Protein AF-A0A7S3FV10-F1 (afdb_monomer_lite)

pLDDT: mean 73.74, std 17.3, range [42.88, 94.75]

Sequence (102 aa):
VKGMDLIFAEAHLKAKKGNEEERLSQVDKLVDFKKQTKRFFRNQYPIFISGDFNDVPQSDSISQIMEKEFIDLYSLKNVPYPRELQQEEAAEEYRERIEAYQ

Organism: NCBI:txid1082188

Secondary structure (DSSP, 8-state):
------EEEEEEPPPSTT-HHHHHHHHHHHHHHHHHHHHHTTT-S-EEEEEE----TTSSSSHHHHHHHS--STT-TTS---S-S-HHHHHHHHHHHHHTT-

Structure (mmCIF, N/CA/C/O backbone):
data_AF-A0A7S3FV10-F1
#
_entry.id   AF-A0A7S3FV10-F1
#
loop_
_atom_site.group_PDB
_atom_site.id
_atom_site.type_symbol
_atom_site.label_atom_id
_atom_site.label_alt_id
_atom_site.label_comp_id
_atom_site.label_asym_id
_atom_site.label_entity_id
_atom_site.label_seq_id
_atom_site.pdbx_PDB_ins_code
_atom_site.Cartn_x
_atom_site.Cartn_y
_atom_site.Cartn_z
_atom_site.occupancy
_atom_site.B_iso_or_equiv
_atom_site.auth_seq_id
_atom_site.auth_comp_id
_atom_site.auth_asym_id
_atom_site.auth_atom_id
_atom_site.pdbx_PDB_model_num
ATOM 1 N N . VAL A 1 1 ? -19.849 -14.316 16.436 1.00 51.50 1 VAL A N 1
ATOM 2 C CA . VAL A 1 1 ? -18.848 -13.253 16.183 1.00 51.50 1 VAL A CA 1
ATOM 3 C C . VAL A 1 1 ? -19.617 -11.953 16.000 1.00 51.50 1 VAL A C 1
ATOM 5 O O . VAL A 1 1 ? -20.519 -11.942 15.173 1.00 51.50 1 VAL A O 1
ATOM 8 N N . LYS A 1 2 ? -19.389 -10.917 16.823 1.00 57.81 2 LYS A N 1
ATOM 9 C CA . LYS A 1 2 ? -19.953 -9.581 16.543 1.00 57.81 2 LYS A CA 1
ATOM 10 C C . LYS A 1 2 ? -19.252 -9.032 15.297 1.00 57.81 2 LYS A C 1
ATOM 12 O O . LYS A 1 2 ? -18.053 -9.259 15.162 1.00 57.81 2 LYS A O 1
ATOM 17 N N . GLY A 1 3 ? -19.990 -8.370 14.406 1.00 77.12 3 GLY A N 1
ATOM 18 C CA . GLY A 1 3 ? -19.401 -7.733 13.226 1.00 77.12 3 GLY A CA 1
ATOM 19 C C . GLY A 1 3 ? -18.275 -6.787 13.645 1.00 77.12 3 GLY A C 1
ATOM 20 O O . GLY A 1 3 ? -18.439 -6.027 14.598 1.00 77.12 3 GLY A O 1
ATOM 21 N N . MET A 1 4 ? -17.124 -6.904 12.988 1.00 81.81 4 MET A N 1
ATOM 22 C CA . MET A 1 4 ? -16.005 -5.984 13.143 1.00 81.81 4 MET A CA 1
ATOM 23 C C . MET A 1 4 ? -15.986 -5.099 11.906 1.00 81.81 4 MET A C 1
ATOM 25 O O . MET A 1 4 ? -15.848 -5.610 10.795 1.00 81.81 4 MET A O 1
ATOM 29 N N . ASP A 1 5 ? -16.123 -3.795 12.106 1.00 89.75 5 ASP A N 1
ATOM 30 C CA . ASP A 1 5 ? -15.955 -2.835 11.025 1.00 89.75 5 ASP A CA 1
ATOM 31 C C . ASP A 1 5 ? -14.474 -2.763 10.639 1.00 89.75 5 ASP A C 1
ATOM 33 O O . ASP A 1 5 ? -13.580 -2.819 11.490 1.00 89.75 5 ASP A O 1
ATOM 37 N N . LEU A 1 6 ? -14.216 -2.654 9.341 1.00 93.00 6 LEU A N 1
ATOM 38 C CA . LEU A 1 6 ? -12.876 -2.561 8.779 1.00 93.00 6 LEU A CA 1
ATOM 39 C C . LEU A 1 6 ? -12.836 -1.497 7.694 1.00 93.00 6 LEU A C 1
ATOM 41 O O . LEU A 1 6 ? -13.859 -1.124 7.120 1.00 93.00 6 LEU A O 1
ATOM 45 N N . ILE A 1 7 ? -11.629 -1.031 7.403 1.00 92.06 7 ILE A N 1
ATOM 46 C CA . ILE A 1 7 ? -11.367 -0.126 6.294 1.00 92.06 7 ILE A CA 1
ATOM 47 C C . ILE A 1 7 ? -10.677 -0.937 5.207 1.00 92.06 7 ILE A C 1
ATOM 49 O O . ILE A 1 7 ? -9.635 -1.545 5.446 1.00 92.06 7 ILE A O 1
ATOM 53 N N . PHE A 1 8 ? -11.267 -0.944 4.019 1.00 91.81 8 PHE A N 1
ATOM 54 C CA . PHE A 1 8 ? -10.742 -1.644 2.857 1.00 91.81 8 PHE A CA 1
ATOM 55 C C . PHE A 1 8 ? -10.359 -0.634 1.777 1.00 91.81 8 PHE A C 1
ATOM 57 O O . PHE A 1 8 ? -11.131 0.280 1.486 1.00 91.81 8 PHE A O 1
ATOM 64 N N . ALA A 1 9 ? -9.174 -0.801 1.197 1.00 90.44 9 ALA A N 1
ATOM 65 C CA . ALA A 1 9 ? -8.689 -0.022 0.069 1.00 90.44 9 ALA A CA 1
ATOM 66 C C . ALA A 1 9 ? -8.156 -0.946 -1.032 1.00 90.44 9 ALA A C 1
ATOM 68 O O . ALA A 1 9 ? -7.557 -1.990 -0.764 1.00 90.44 9 ALA A O 1
ATOM 69 N N . GLU A 1 10 ? -8.350 -0.526 -2.276 1.00 91.25 10 GLU A N 1
ATOM 70 C CA . GLU A 1 10 ? -7.830 -1.194 -3.464 1.00 91.25 10 GLU A CA 1
ATOM 71 C C . GLU A 1 10 ? -6.898 -0.236 -4.211 1.00 91.25 10 GLU A C 1
ATOM 73 O O . GLU A 1 10 ? -7.199 0.954 -4.336 1.00 91.25 10 GLU A O 1
ATOM 78 N N . ALA A 1 11 ? -5.756 -0.739 -4.680 1.00 90.00 11 ALA A N 1
ATOM 79 C CA . ALA A 1 11 ? -4.765 0.041 -5.409 1.00 90.00 11 ALA A CA 1
ATOM 80 C C . ALA A 1 11 ? -4.275 -0.705 -6.654 1.00 90.00 11 ALA A C 1
ATOM 82 O O . ALA A 1 11 ? -3.964 -1.889 -6.599 1.00 90.00 11 ALA A O 1
ATOM 83 N N . HIS A 1 12 ? -4.153 0.015 -7.767 1.00 91.06 12 HIS A N 1
ATOM 84 C CA . 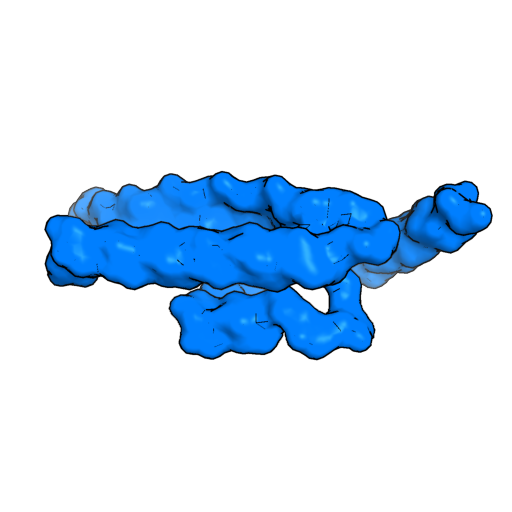HIS A 1 12 ? -3.524 -0.484 -8.986 1.00 91.06 12 HIS A CA 1
ATOM 85 C C . HIS A 1 12 ? -2.405 0.482 -9.383 1.00 91.06 12 HIS A C 1
ATOM 87 O O . HIS A 1 12 ? -2.665 1.623 -9.776 1.00 91.06 12 HIS A O 1
ATOM 93 N N . LEU A 1 13 ? -1.157 0.051 -9.197 1.00 89.56 13 LEU A N 1
ATOM 94 C CA . LEU A 1 13 ? 0.025 0.888 -9.397 1.00 89.56 13 LEU A CA 1
ATOM 95 C C . LEU A 1 13 ? 0.464 0.925 -10.858 1.00 89.56 13 LEU A C 1
ATOM 97 O O . LEU A 1 13 ? 0.052 0.111 -11.683 1.00 89.56 13 LEU A O 1
ATOM 101 N N . LYS A 1 14 ? 1.316 1.897 -11.187 1.00 89.50 14 LYS A N 1
ATOM 102 C CA . LYS A 1 14 ? 1.753 2.143 -12.560 1.00 89.50 14 LYS A CA 1
ATOM 103 C C . LYS A 1 14 ? 2.474 0.930 -13.168 1.00 89.50 14 LYS A C 1
ATOM 105 O O . LYS A 1 14 ? 3.548 0.530 -12.722 1.00 89.50 14 LYS A O 1
ATOM 110 N N . ALA A 1 15 ? 1.898 0.394 -14.240 1.00 85.19 15 ALA A N 1
ATOM 111 C CA . ALA A 1 15 ? 2.450 -0.734 -14.983 1.00 85.19 15 ALA A CA 1
ATOM 112 C C . ALA A 1 15 ? 3.674 -0.355 -15.846 1.00 85.19 15 ALA A C 1
ATOM 114 O O . ALA A 1 15 ? 3.954 0.825 -16.076 1.00 85.19 15 ALA A O 1
ATOM 115 N N . LYS A 1 16 ? 4.324 -1.383 -16.411 1.00 80.12 16 LYS A N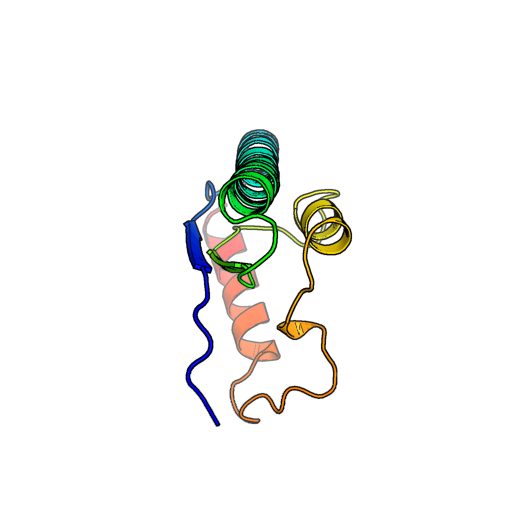 1
ATOM 116 C CA . LYS A 1 16 ? 5.512 -1.343 -17.295 1.00 80.12 16 LYS A CA 1
ATOM 117 C C . LYS A 1 16 ? 6.838 -1.008 -16.593 1.00 80.12 16 LYS A C 1
ATOM 119 O O . LYS A 1 16 ? 6.883 -0.306 -15.582 1.00 80.12 16 LYS A O 1
ATOM 124 N N . LYS A 1 17 ? 7.925 -1.525 -17.174 1.00 77.62 17 LYS A N 1
ATOM 125 C CA . LYS A 1 17 ? 9.315 -1.231 -16.797 1.00 77.62 17 LYS A CA 1
ATOM 126 C C . LYS A 1 17 ? 9.650 0.235 -17.108 1.00 77.62 17 LYS A C 1
ATOM 128 O O . LYS A 1 17 ? 9.187 0.751 -18.125 1.00 77.62 17 LYS A O 1
ATOM 133 N N . GLY A 1 18 ? 10.438 0.888 -16.257 1.00 81.38 18 GLY A N 1
ATOM 134 C CA . GLY A 1 18 ? 10.811 2.306 -16.379 1.00 81.38 18 GLY A CA 1
ATOM 135 C C . GLY A 1 18 ? 9.948 3.269 -15.552 1.00 81.38 18 GLY A C 1
ATOM 136 O O . GLY A 1 18 ? 10.211 4.467 -15.556 1.00 81.38 18 GLY A O 1
ATOM 137 N N . ASN A 1 19 ? 8.927 2.761 -14.851 1.00 85.50 19 ASN A N 1
ATOM 138 C CA . ASN A 1 19 ? 8.044 3.537 -13.967 1.00 85.50 19 ASN A CA 1
ATOM 139 C C . ASN A 1 19 ? 8.285 3.233 -12.475 1.00 85.50 19 ASN A C 1
ATOM 141 O O . ASN A 1 19 ? 7.403 3.455 -11.645 1.00 85.50 19 ASN A O 1
ATOM 145 N N . GLU A 1 20 ? 9.450 2.687 -12.124 1.00 84.00 20 GLU A N 1
ATOM 146 C CA . GLU A 1 20 ? 9.779 2.233 -10.768 1.00 84.00 20 GLU A CA 1
ATOM 147 C C . GLU A 1 20 ? 9.659 3.375 -9.743 1.00 84.00 20 GLU A C 1
ATOM 149 O O . GLU A 1 20 ? 8.994 3.213 -8.722 1.00 84.00 20 GLU A O 1
ATOM 154 N N . GLU A 1 21 ? 10.211 4.556 -10.041 1.00 85.12 21 GLU A N 1
ATOM 155 C CA . GLU A 1 21 ? 10.122 5.732 -9.159 1.00 85.12 21 GLU A CA 1
ATOM 156 C C . GLU A 1 21 ? 8.678 6.226 -8.963 1.00 85.12 21 GLU A C 1
ATOM 158 O O . GLU A 1 21 ? 8.289 6.616 -7.859 1.00 85.12 21 GLU A O 1
ATOM 163 N N . GLU A 1 22 ? 7.847 6.183 -10.012 1.00 87.88 22 GLU A N 1
ATOM 164 C CA . GLU A 1 22 ? 6.436 6.569 -9.906 1.00 87.88 22 GLU A CA 1
ATOM 165 C C . GLU A 1 22 ? 5.675 5.576 -9.022 1.00 87.88 22 GLU A C 1
ATOM 167 O O . GLU A 1 22 ? 4.895 6.001 -8.166 1.00 87.88 22 GLU A O 1
ATOM 172 N N . ARG A 1 23 ? 5.939 4.267 -9.167 1.00 87.88 23 ARG A N 1
ATOM 173 C CA . ARG A 1 23 ? 5.355 3.248 -8.283 1.00 87.88 23 ARG A CA 1
ATOM 174 C C . ARG A 1 23 ? 5.765 3.468 -6.828 1.00 87.88 23 ARG A C 1
ATOM 176 O O . ARG A 1 23 ? 4.893 3.434 -5.963 1.00 87.88 23 ARG A O 1
ATOM 183 N N . LEU A 1 24 ? 7.037 3.765 -6.552 1.00 85.31 24 LEU A N 1
ATOM 184 C CA . LEU A 1 24 ? 7.509 4.086 -5.198 1.00 85.31 24 LEU A CA 1
ATOM 185 C C . LEU A 1 24 ? 6.747 5.275 -4.597 1.00 85.31 24 LEU A C 1
ATOM 187 O O . LEU A 1 24 ? 6.203 5.174 -3.498 1.00 85.31 24 LEU A O 1
ATOM 191 N N . SER A 1 25 ? 6.596 6.365 -5.355 1.00 88.00 25 SER A N 1
ATOM 192 C CA . SER A 1 25 ? 5.810 7.524 -4.911 1.00 88.00 25 SER A CA 1
ATOM 193 C C . SER A 1 25 ? 4.333 7.184 -4.663 1.00 88.00 25 SER A C 1
ATOM 195 O O . SER A 1 25 ? 3.695 7.747 -3.769 1.00 88.00 25 SER A O 1
ATOM 197 N N . GLN A 1 26 ? 3.752 6.266 -5.440 1.00 90.25 26 GLN A N 1
ATOM 198 C CA . GLN A 1 26 ? 2.388 5.792 -5.204 1.00 90.25 26 GLN A CA 1
ATOM 199 C C . GLN A 1 26 ? 2.283 4.948 -3.924 1.00 90.25 26 GLN A C 1
ATOM 201 O O . GLN A 1 26 ? 1.298 5.082 -3.198 1.00 90.25 26 GLN A O 1
ATOM 206 N N . VAL A 1 27 ? 3.296 4.143 -3.600 1.00 88.56 27 VAL A N 1
ATOM 207 C CA . VAL A 1 27 ? 3.352 3.382 -2.341 1.00 88.56 27 VAL A CA 1
ATOM 208 C C . VAL A 1 27 ? 3.480 4.308 -1.136 1.00 88.56 27 VAL A C 1
ATOM 210 O O . VAL A 1 27 ? 2.751 4.128 -0.160 1.00 88.56 27 VAL A O 1
ATOM 213 N N . ASP A 1 28 ? 4.300 5.356 -1.215 1.00 88.62 28 ASP A N 1
ATOM 214 C CA . ASP A 1 28 ? 4.386 6.366 -0.152 1.00 88.62 28 ASP A CA 1
ATOM 215 C C . ASP A 1 28 ? 3.019 7.003 0.135 1.00 88.62 28 ASP A C 1
ATOM 217 O O . ASP A 1 28 ? 2.627 7.177 1.293 1.00 88.62 28 ASP A O 1
ATOM 221 N N . LYS A 1 29 ? 2.222 7.262 -0.910 1.00 91.62 29 LYS A N 1
ATOM 222 C CA . LYS A 1 29 ? 0.845 7.754 -0.752 1.00 91.62 29 LYS A CA 1
ATOM 223 C C . LYS A 1 29 ? -0.066 6.741 -0.051 1.00 91.62 29 LYS A C 1
ATOM 225 O O . LYS A 1 29 ? -0.924 7.159 0.727 1.00 91.62 29 LYS A O 1
ATOM 230 N N . LEU A 1 30 ? 0.111 5.434 -0.269 1.00 90.94 30 LEU A N 1
ATOM 231 C CA . LEU A 1 30 ? -0.628 4.392 0.466 1.00 90.94 30 LEU A CA 1
ATOM 232 C C . LEU A 1 30 ? -0.231 4.354 1.950 1.00 90.94 30 LEU A C 1
ATOM 234 O O . LEU A 1 30 ? -1.090 4.208 2.827 1.00 90.94 30 LEU A O 1
ATOM 238 N N . VAL A 1 31 ? 1.054 4.541 2.254 1.00 90.38 31 VAL A N 1
ATOM 239 C CA . VAL A 1 31 ? 1.550 4.650 3.635 1.00 90.38 31 VAL A CA 1
ATOM 240 C C . VAL A 1 31 ? 0.975 5.893 4.321 1.00 90.38 31 VAL A C 1
ATOM 242 O O . VAL A 1 31 ? 0.516 5.823 5.467 1.00 90.38 31 VAL A O 1
ATOM 245 N N . ASP A 1 32 ? 0.939 7.027 3.628 1.00 93.19 32 ASP A N 1
ATOM 246 C CA . ASP A 1 32 ? 0.348 8.254 4.156 1.00 93.19 32 ASP A CA 1
ATOM 247 C C . ASP A 1 32 ? -1.165 8.133 4.341 1.00 93.19 32 ASP A C 1
ATOM 249 O O . ASP A 1 32 ? -1.684 8.543 5.384 1.00 93.19 32 ASP A O 1
ATOM 253 N N . PHE A 1 33 ? -1.866 7.484 3.408 1.00 92.81 33 PHE A N 1
ATOM 254 C CA . PHE A 1 33 ? -3.272 7.119 3.567 1.00 92.81 33 PHE A CA 1
ATOM 255 C C . PHE A 1 33 ? -3.493 6.309 4.851 1.00 92.81 33 PHE A C 1
ATOM 257 O O . PHE A 1 33 ? -4.352 6.668 5.662 1.00 92.81 33 PHE A O 1
ATOM 264 N N . LYS A 1 34 ? -2.684 5.269 5.100 1.00 91.75 34 LYS A N 1
ATOM 265 C CA . LYS A 1 34 ? -2.738 4.481 6.342 1.00 91.75 34 LYS A CA 1
ATOM 266 C C . LYS A 1 34 ? -2.564 5.378 7.569 1.00 91.75 34 LYS A C 1
ATOM 268 O O . LYS A 1 34 ? -3.366 5.283 8.500 1.00 91.75 34 LYS A O 1
ATOM 273 N N . LYS A 1 35 ? -1.542 6.242 7.603 1.00 93.00 35 LYS A N 1
ATOM 274 C CA . LYS A 1 35 ? -1.266 7.133 8.751 1.00 93.00 35 LYS A CA 1
ATOM 275 C C . LYS A 1 35 ? -2.426 8.094 9.020 1.00 93.00 35 LYS A C 1
ATOM 277 O O . LYS A 1 35 ? -2.861 8.225 10.166 1.00 93.00 35 LYS A O 1
ATOM 282 N N . GLN A 1 36 ? -2.942 8.745 7.980 1.00 94.75 36 GLN A N 1
ATOM 283 C CA . GLN A 1 36 ? -4.047 9.701 8.092 1.00 94.75 36 GLN A CA 1
ATOM 284 C C . GLN A 1 36 ? -5.336 9.015 8.544 1.00 94.75 36 GLN A C 1
ATOM 286 O O . GLN A 1 36 ? -5.987 9.479 9.480 1.00 94.75 36 GLN A O 1
ATOM 291 N N . THR A 1 37 ? -5.653 7.866 7.952 1.00 93.12 37 THR A N 1
ATOM 292 C CA . THR A 1 37 ? -6.826 7.058 8.295 1.00 93.12 37 THR A CA 1
ATOM 293 C C . THR A 1 37 ? -6.759 6.580 9.743 1.00 93.12 37 THR A C 1
ATOM 295 O O . THR A 1 37 ? -7.705 6.767 10.509 1.00 93.12 37 THR A O 1
ATOM 298 N N . LYS A 1 38 ? -5.605 6.050 10.168 1.00 91.94 38 LYS A N 1
ATOM 299 C CA . LYS A 1 38 ? -5.360 5.660 11.563 1.00 91.94 38 LYS A CA 1
ATOM 300 C C . LYS A 1 38 ? -5.537 6.825 12.531 1.00 91.94 38 LYS A C 1
ATOM 302 O O . LYS A 1 38 ? -6.128 6.644 13.594 1.00 91.94 38 LYS A O 1
ATOM 307 N N . ARG A 1 39 ? -5.068 8.022 12.169 1.00 93.69 39 ARG A N 1
ATOM 308 C CA . ARG A 1 39 ? -5.251 9.233 12.978 1.00 93.69 39 ARG A CA 1
ATOM 309 C C . ARG A 1 39 ? -6.723 9.638 13.068 1.00 93.69 39 ARG A C 1
ATOM 311 O O . ARG A 1 39 ? -7.193 9.931 14.164 1.00 93.69 39 ARG A O 1
ATOM 318 N N . PHE A 1 40 ? -7.440 9.647 11.946 1.00 93.94 40 PHE A N 1
ATOM 319 C CA . PHE A 1 40 ? -8.843 10.062 11.880 1.00 93.94 40 PHE A CA 1
ATOM 320 C C . PHE A 1 40 ? -9.754 9.122 12.679 1.00 93.94 40 PHE A C 1
ATOM 322 O O . PHE A 1 40 ? -10.500 9.570 13.547 1.00 93.94 40 PHE A O 1
ATOM 329 N N . PHE A 1 41 ? -9.615 7.811 12.467 1.00 92.44 41 PHE A N 1
ATOM 330 C CA . PHE A 1 41 ? -10.393 6.783 13.165 1.00 92.44 41 PHE A CA 1
ATOM 331 C C . PHE A 1 41 ? -9.767 6.336 14.492 1.00 92.44 41 PHE A C 1
ATOM 333 O O . PHE A 1 41 ? -10.194 5.340 15.066 1.00 92.44 41 PHE A O 1
ATOM 340 N N . ARG A 1 42 ? -8.741 7.042 14.990 1.00 91.31 42 ARG A N 1
ATOM 341 C CA . ARG A 1 42 ? -8.068 6.770 16.276 1.00 91.31 42 ARG A CA 1
ATOM 342 C C . ARG A 1 42 ? -7.658 5.300 16.460 1.00 91.31 42 ARG A C 1
ATOM 344 O O . ARG A 1 42 ? -7.795 4.748 17.547 1.00 91.31 42 ARG A O 1
ATOM 351 N N . ASN A 1 43 ? -7.149 4.675 15.398 1.00 86.62 43 ASN A N 1
ATOM 352 C CA . ASN A 1 43 ? -6.768 3.257 15.344 1.00 86.62 43 ASN A CA 1
ATOM 353 C C . ASN A 1 43 ? -7.901 2.257 15.655 1.00 86.62 43 ASN A C 1
ATOM 355 O O . ASN A 1 43 ? -7.613 1.109 15.978 1.00 86.62 43 ASN A O 1
ATOM 359 N N . GLN A 1 44 ? -9.171 2.665 15.564 1.00 90.50 44 GLN A N 1
ATOM 360 C CA . GLN A 1 44 ? -10.308 1.813 15.918 1.00 90.50 44 GLN A CA 1
ATOM 361 C C . GLN A 1 44 ? -10.497 0.632 14.957 1.00 90.50 44 GLN A C 1
ATOM 363 O O . GLN A 1 44 ? -10.891 -0.447 15.394 1.00 90.50 44 GLN A O 1
ATOM 368 N N . TYR A 1 45 ? -10.220 0.832 13.667 1.00 91.06 45 TYR A N 1
ATOM 369 C CA . TYR A 1 45 ? -10.505 -0.150 12.622 1.00 91.06 45 TYR A CA 1
ATOM 370 C C . TYR A 1 45 ? -9.219 -0.660 11.962 1.00 91.06 45 TYR A C 1
ATOM 372 O O . TYR A 1 45 ? -8.318 0.142 11.680 1.00 91.06 45 TYR A O 1
ATOM 380 N N . PRO A 1 46 ? -9.115 -1.972 11.683 1.00 90.00 46 PRO A N 1
ATOM 381 C CA . PRO A 1 46 ? -8.039 -2.500 10.860 1.00 90.00 46 PRO A CA 1
ATOM 382 C C . PRO A 1 46 ? -8.158 -1.970 9.427 1.00 90.00 46 PRO A C 1
ATOM 384 O O . PRO A 1 46 ? -9.259 -1.727 8.930 1.00 90.00 46 PRO A O 1
ATOM 387 N N . ILE A 1 47 ? -7.010 -1.798 8.771 1.00 90.75 47 ILE A N 1
ATOM 388 C CA . ILE A 1 47 ? -6.920 -1.338 7.383 1.00 90.75 47 ILE A CA 1
ATOM 389 C C . ILE A 1 47 ? -6.371 -2.486 6.544 1.00 90.75 47 ILE A C 1
ATOM 391 O O . ILE A 1 47 ? -5.282 -2.98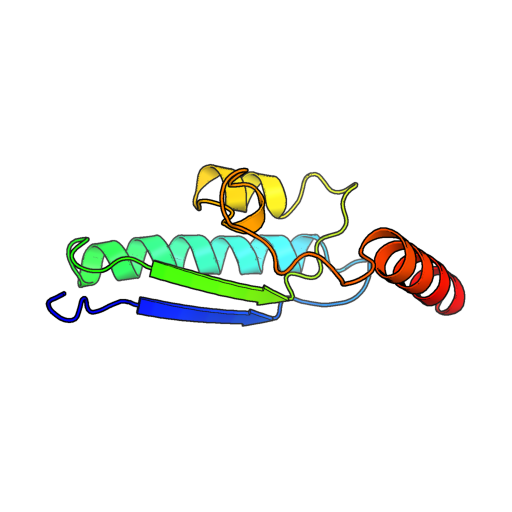3 6.832 1.00 90.75 47 ILE A O 1
ATOM 395 N N . PHE A 1 48 ? -7.110 -2.868 5.509 1.00 90.00 48 PHE A N 1
ATOM 396 C CA . PHE A 1 48 ? -6.694 -3.824 4.492 1.00 90.00 48 PHE A CA 1
ATOM 397 C C . PHE A 1 48 ? -6.467 -3.081 3.183 1.00 90.00 48 PHE A C 1
ATOM 399 O O . PHE A 1 48 ? -7.311 -2.290 2.765 1.00 90.00 48 PHE A O 1
ATOM 406 N N . ILE A 1 49 ? -5.326 -3.340 2.550 1.00 87.62 49 ILE A N 1
ATOM 407 C CA . ILE A 1 49 ? -5.014 -2.840 1.214 1.00 87.62 49 ILE A CA 1
ATOM 408 C C . ILE A 1 49 ? -4.783 -4.052 0.321 1.00 87.62 49 ILE A C 1
ATOM 410 O O . ILE A 1 49 ? -4.047 -4.960 0.700 1.00 87.62 49 ILE A O 1
ATOM 414 N N . SER A 1 50 ? -5.428 -4.068 -0.839 1.00 87.00 50 SER A N 1
ATOM 415 C CA . SER A 1 50 ? -5.263 -5.106 -1.856 1.00 87.00 50 SER A CA 1
ATOM 416 C C . SER A 1 50 ? -5.034 -4.485 -3.231 1.00 87.00 50 SER A C 1
ATOM 418 O O . SER A 1 50 ? -5.315 -3.303 -3.430 1.00 87.00 50 SER A O 1
ATOM 420 N N . GLY A 1 51 ? -4.535 -5.278 -4.175 1.00 85.56 51 GLY A N 1
ATOM 421 C CA . GLY A 1 51 ? -4.522 -4.924 -5.591 1.00 85.56 51 GLY A CA 1
ATOM 422 C C . GLY A 1 51 ? -3.215 -5.264 -6.297 1.00 85.56 51 GLY A C 1
ATOM 423 O O . GLY A 1 51 ? -2.371 -5.976 -5.751 1.00 85.56 51 GLY A O 1
ATOM 424 N N . ASP A 1 52 ? -3.077 -4.774 -7.528 1.00 85.88 52 ASP A N 1
ATOM 425 C CA . ASP A 1 52 ? -1.925 -5.037 -8.391 1.00 85.88 52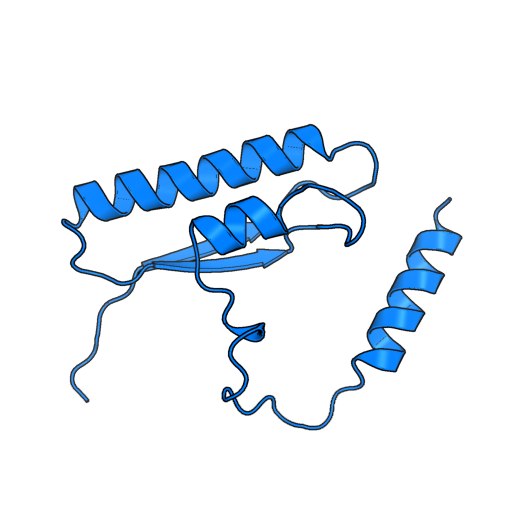 ASP A CA 1
ATOM 426 C C . ASP A 1 52 ? -0.871 -3.936 -8.246 1.00 85.88 52 ASP A C 1
ATOM 428 O O . ASP A 1 52 ? -1.057 -2.779 -8.640 1.00 85.88 52 ASP A O 1
ATOM 432 N N . PHE A 1 53 ? 0.251 -4.310 -7.639 1.00 84.94 53 PHE A N 1
ATOM 433 C CA . PHE A 1 53 ? 1.317 -3.381 -7.298 1.00 84.94 53 PHE A CA 1
ATOM 434 C C . PHE A 1 53 ? 2.372 -3.301 -8.403 1.00 84.94 53 PHE A C 1
ATOM 436 O O . PHE A 1 53 ? 3.239 -2.429 -8.342 1.00 84.94 53 PHE A O 1
ATOM 443 N N . ASN A 1 54 ? 2.283 -4.160 -9.429 1.00 80.69 54 ASN A N 1
ATOM 444 C CA . ASN A 1 54 ? 3.237 -4.228 -10.533 1.00 80.69 54 ASN A CA 1
ATOM 445 C C . ASN A 1 54 ? 4.709 -4.256 -10.050 1.00 80.69 54 ASN A C 1
ATOM 447 O O . ASN A 1 54 ? 5.590 -3.684 -10.698 1.00 80.69 54 ASN A O 1
ATOM 451 N N . ASP A 1 55 ? 4.975 -4.874 -8.887 1.00 69.94 55 ASP A N 1
ATOM 452 C CA . ASP A 1 55 ? 6.328 -4.980 -8.329 1.00 69.94 55 ASP A CA 1
ATOM 453 C C . ASP A 1 55 ? 7.131 -6.033 -9.097 1.00 69.94 55 ASP A C 1
ATOM 455 O O . ASP A 1 55 ? 6.603 -7.066 -9.515 1.00 69.94 55 ASP A O 1
ATOM 459 N N . VAL A 1 56 ? 8.422 -5.769 -9.281 1.00 57.41 56 VAL A N 1
ATOM 460 C CA . VAL A 1 56 ? 9.340 -6.707 -9.933 1.00 57.41 56 VAL A CA 1
ATOM 461 C C . VAL A 1 56 ? 10.336 -7.190 -8.875 1.00 57.41 56 VAL A C 1
ATOM 463 O O . VAL A 1 56 ? 11.007 -6.337 -8.288 1.00 57.41 56 VAL A O 1
ATOM 466 N N . PRO A 1 57 ? 10.502 -8.516 -8.662 1.00 50.94 57 PRO A N 1
ATOM 467 C CA . PRO A 1 57 ? 11.238 -9.097 -7.524 1.00 50.94 57 PRO A CA 1
ATOM 468 C C . PRO A 1 57 ? 12.700 -8.660 -7.345 1.00 50.94 57 PRO A C 1
ATOM 470 O O . PRO A 1 57 ? 13.304 -8.941 -6.318 1.00 50.94 57 PRO A O 1
ATOM 473 N N . GLN A 1 58 ? 13.296 -8.031 -8.358 1.00 52.56 58 GLN A N 1
ATOM 474 C CA . GLN A 1 58 ? 14.708 -7.630 -8.380 1.00 52.56 58 GLN A CA 1
ATOM 475 C C . GLN A 1 58 ? 14.926 -6.156 -8.015 1.00 52.56 58 GLN A C 1
ATOM 477 O O . GLN A 1 58 ? 16.047 -5.663 -8.087 1.00 52.56 58 GLN A O 1
ATOM 482 N N . SER A 1 59 ? 13.862 -5.442 -7.669 1.00 51.25 59 SER A N 1
ATOM 483 C CA . SER A 1 59 ? 13.915 -4.016 -7.380 1.00 51.25 59 SER A CA 1
ATOM 484 C C . SER A 1 59 ? 13.941 -3.808 -5.859 1.00 51.25 59 SER A C 1
ATOM 486 O O . SER A 1 59 ? 13.158 -4.438 -5.151 1.00 51.25 59 SER A O 1
ATOM 488 N N . ASP A 1 60 ? 14.760 -2.886 -5.348 1.00 57.12 60 ASP A N 1
ATOM 489 C CA . ASP A 1 60 ? 14.777 -2.435 -3.937 1.00 57.12 60 ASP A CA 1
ATOM 490 C C . ASP A 1 60 ? 13.498 -1.645 -3.541 1.00 57.12 60 ASP A C 1
ATOM 492 O O . ASP A 1 60 ? 13.548 -0.526 -3.047 1.00 57.12 60 ASP A O 1
ATOM 496 N N . SER A 1 61 ? 12.317 -2.179 -3.844 1.00 65.00 61 SER A N 1
ATOM 497 C CA . SER A 1 61 ? 11.241 -1.391 -4.455 1.00 65.00 61 SER A CA 1
ATOM 498 C C . SER A 1 61 ? 9.996 -1.292 -3.594 1.00 65.00 61 SER A C 1
ATOM 500 O O . SER A 1 61 ? 9.911 -0.429 -2.736 1.00 65.00 61 SER A O 1
ATOM 502 N N . ILE A 1 62 ? 8.989 -2.128 -3.763 1.00 68.19 62 ILE A N 1
ATOM 503 C CA . ILE A 1 62 ? 7.698 -1.884 -3.110 1.00 68.19 62 ILE A CA 1
ATOM 504 C C . ILE A 1 62 ? 7.553 -2.803 -1.905 1.00 68.19 62 ILE A C 1
ATOM 506 O O . ILE A 1 62 ? 7.097 -2.380 -0.841 1.00 68.19 62 ILE A O 1
ATOM 510 N N . SER A 1 63 ? 8.046 -4.030 -2.053 1.00 66.06 63 SER A N 1
ATOM 511 C CA . SER A 1 63 ? 8.049 -5.064 -1.024 1.00 66.06 63 SER A CA 1
ATOM 512 C C . SER A 1 63 ? 8.666 -4.595 0.306 1.00 66.06 63 SER A C 1
ATOM 514 O O . SER A 1 63 ? 8.040 -4.768 1.344 1.00 66.06 63 SER A O 1
ATOM 516 N N . GLN A 1 64 ? 9.806 -3.886 0.314 1.00 69.81 64 GLN A N 1
ATOM 517 C CA . GLN A 1 64 ? 10.440 -3.421 1.566 1.00 69.81 64 GLN A CA 1
ATOM 518 C C . GLN A 1 64 ? 9.602 -2.379 2.326 1.00 69.81 64 GLN A C 1
ATOM 520 O O . GLN A 1 64 ? 9.482 -2.429 3.554 1.00 69.81 64 GLN A O 1
ATOM 525 N N . ILE A 1 65 ? 9.018 -1.413 1.606 1.00 70.75 65 ILE A N 1
ATOM 526 C CA . ILE A 1 65 ? 8.161 -0.384 2.211 1.00 70.75 65 ILE A CA 1
ATOM 527 C C . ILE A 1 65 ? 6.879 -1.038 2.732 1.00 70.75 65 ILE A C 1
ATOM 529 O O . ILE A 1 65 ? 6.439 -0.753 3.850 1.00 70.75 65 ILE A O 1
ATOM 533 N N . MET A 1 66 ? 6.315 -1.954 1.945 1.00 73.69 66 MET A N 1
ATOM 534 C CA . MET A 1 66 ? 5.116 -2.689 2.315 1.00 73.69 66 MET A CA 1
ATOM 535 C C . MET A 1 66 ? 5.346 -3.605 3.517 1.00 73.69 66 MET A C 1
ATOM 537 O O . MET A 1 66 ? 4.515 -3.587 4.408 1.00 73.69 66 MET A O 1
ATOM 541 N N . GLU A 1 67 ? 6.468 -4.314 3.627 1.00 72.19 67 GLU A N 1
ATOM 542 C CA . GLU A 1 67 ? 6.790 -5.165 4.786 1.00 72.19 67 GLU A CA 1
ATOM 543 C C . GLU A 1 67 ? 7.044 -4.363 6.069 1.00 72.19 67 GLU A C 1
ATOM 545 O O . GLU A 1 67 ? 6.725 -4.808 7.174 1.00 72.19 67 GLU A O 1
ATOM 550 N N . LYS A 1 68 ? 7.608 -3.157 5.949 1.00 79.38 68 LYS A N 1
ATOM 551 C CA . LYS A 1 68 ? 7.827 -2.274 7.101 1.00 79.38 68 LYS A CA 1
ATOM 552 C C . LYS A 1 68 ? 6.520 -1.688 7.632 1.00 79.38 68 LYS A C 1
ATOM 554 O O . LYS A 1 68 ? 6.368 -1.478 8.837 1.00 79.38 68 LYS A O 1
ATOM 559 N N . GLU A 1 69 ? 5.593 -1.363 6.736 1.00 84.12 69 GLU A N 1
ATOM 560 C CA . GLU A 1 69 ? 4.377 -0.628 7.075 1.00 84.12 69 GLU A CA 1
ATOM 561 C C . GLU A 1 69 ? 3.131 -1.526 7.170 1.00 84.12 69 GLU A C 1
ATOM 563 O O . GLU A 1 69 ? 2.170 -1.176 7.861 1.00 84.12 69 GLU A O 1
ATOM 568 N N . PHE A 1 70 ? 3.118 -2.684 6.532 1.00 82.44 70 PHE A N 1
ATOM 569 C CA . PHE A 1 70 ? 1.976 -3.584 6.433 1.00 82.44 70 PHE A CA 1
ATOM 570 C C . PHE A 1 70 ? 2.404 -5.030 6.689 1.00 82.44 70 PHE A C 1
ATOM 572 O O . PHE A 1 70 ? 3.574 -5.387 6.634 1.00 82.44 70 PHE A O 1
ATOM 579 N N . ILE A 1 71 ? 1.422 -5.869 7.006 1.00 79.44 71 ILE A N 1
ATOM 580 C CA . ILE A 1 71 ? 1.621 -7.314 7.093 1.00 79.44 71 ILE A CA 1
ATOM 581 C C . ILE A 1 71 ? 1.208 -7.882 5.739 1.00 79.44 71 ILE A C 1
ATOM 583 O O . ILE A 1 71 ? 0.039 -7.752 5.371 1.00 79.44 71 ILE A O 1
ATOM 587 N N . ASP A 1 72 ? 2.136 -8.509 5.018 1.00 74.25 72 ASP A N 1
ATOM 588 C CA . ASP A 1 72 ? 1.777 -9.304 3.846 1.00 74.25 72 ASP A CA 1
ATOM 589 C C . ASP A 1 72 ? 1.041 -10.569 4.303 1.00 74.25 72 ASP A C 1
ATOM 591 O O . ASP A 1 72 ? 1.612 -11.445 4.956 1.00 74.25 72 ASP A O 1
ATOM 595 N N . LEU A 1 73 ? -0.243 -10.661 3.965 1.00 70.44 73 LEU A N 1
ATOM 596 C CA . LEU A 1 73 ? -1.079 -11.795 4.342 1.00 70.44 73 LEU A CA 1
ATOM 597 C C . LEU A 1 73 ? -0.650 -13.089 3.642 1.00 70.44 73 LEU A C 1
ATOM 599 O O . LEU A 1 73 ? -0.843 -14.160 4.216 1.00 70.44 73 LEU A O 1
ATOM 603 N N . TYR A 1 74 ? -0.045 -13.005 2.454 1.00 64.25 74 TYR A N 1
ATOM 604 C CA . TYR A 1 74 ? 0.424 -14.178 1.718 1.00 64.25 74 TYR A CA 1
ATOM 605 C C . TYR A 1 74 ? 1.709 -14.770 2.315 1.00 64.25 74 TYR A C 1
ATOM 607 O O . TYR A 1 74 ? 1.925 -15.978 2.230 1.00 64.25 74 TYR A O 1
ATOM 615 N N . SER A 1 75 ? 2.509 -13.963 3.020 1.00 65.69 75 SER A N 1
ATOM 616 C CA . SER A 1 75 ? 3.673 -14.427 3.791 1.00 65.69 75 SER A CA 1
ATOM 617 C C . SER A 1 75 ? 3.319 -15.195 5.078 1.00 65.69 75 SER A C 1
ATOM 619 O O . SER A 1 75 ? 4.167 -15.885 5.662 1.00 65.69 75 SER A O 1
ATOM 621 N N . LEU A 1 76 ? 2.069 -15.112 5.551 1.00 62.09 76 LEU A N 1
ATOM 622 C CA . LEU A 1 76 ? 1.631 -15.794 6.767 1.00 62.09 76 LEU A CA 1
ATOM 623 C C . LEU A 1 76 ? 1.470 -17.299 6.493 1.00 62.09 76 LEU A C 1
ATOM 625 O O . LEU A 1 76 ? 0.438 -17.752 6.005 1.00 62.09 76 LEU A O 1
ATOM 629 N N . LYS A 1 77 ? 2.480 -18.089 6.889 1.00 51.25 77 LYS A N 1
ATOM 630 C CA . LYS A 1 77 ? 2.624 -19.553 6.681 1.00 51.25 77 LYS A CA 1
ATOM 631 C C . LYS A 1 77 ? 1.426 -20.448 7.062 1.00 51.25 77 LYS A C 1
ATOM 633 O O . LYS A 1 77 ? 1.462 -21.641 6.784 1.00 51.25 77 LYS A O 1
ATOM 638 N N . ASN A 1 78 ? 0.389 -19.904 7.696 1.00 51.22 78 ASN A N 1
ATOM 639 C CA . ASN A 1 78 ? -0.766 -20.642 8.208 1.00 51.22 78 ASN A CA 1
ATOM 640 C C . ASN A 1 78 ? -2.108 -20.191 7.614 1.00 51.22 78 ASN A C 1
ATOM 642 O O . ASN A 1 78 ? -3.151 -20.590 8.131 1.00 51.22 78 ASN A O 1
ATOM 646 N N . VAL A 1 79 ? -2.119 -19.379 6.554 1.00 45.53 79 VAL A N 1
ATOM 647 C CA . VAL A 1 79 ? -3.339 -19.200 5.759 1.00 45.53 79 VAL A CA 1
ATOM 648 C C . VAL A 1 79 ? -3.414 -20.396 4.809 1.00 45.53 79 VAL A C 1
ATOM 650 O O . VAL A 1 79 ? -2.535 -20.529 3.956 1.00 45.53 79 VAL A O 1
ATOM 653 N N . PRO A 1 80 ? -4.389 -21.314 4.957 1.00 44.06 80 PRO A N 1
ATOM 654 C CA . PRO A 1 80 ? -4.569 -22.384 3.994 1.00 44.06 80 PRO A CA 1
ATOM 655 C C . PRO A 1 80 ? -4.965 -21.738 2.671 1.00 44.06 80 PRO A C 1
ATOM 657 O O . PRO A 1 80 ? -6.125 -21.399 2.448 1.00 44.06 80 PRO A O 1
ATOM 660 N N . TYR A 1 81 ? -3.982 -21.546 1.796 1.00 42.88 81 TYR A N 1
ATOM 661 C CA . TYR A 1 81 ? -4.255 -21.386 0.381 1.00 42.88 81 TYR A CA 1
ATOM 662 C C . TYR A 1 81 ? -5.143 -22.560 -0.031 1.00 42.88 81 TYR A C 1
ATOM 664 O O . TYR A 1 81 ? -4.838 -23.694 0.370 1.00 42.88 81 TYR A O 1
ATOM 672 N N . PRO A 1 82 ? -6.217 -22.334 -0.804 1.00 44.22 82 PRO A N 1
ATOM 673 C CA . PRO A 1 82 ? -6.827 -23.401 -1.575 1.00 44.22 82 PRO A CA 1
ATOM 674 C C . PRO A 1 82 ? -5.695 -24.040 -2.381 1.00 44.22 82 PRO A C 1
ATOM 676 O O . PRO A 1 82 ? -5.179 -23.460 -3.335 1.00 44.22 82 PRO A O 1
ATOM 679 N N . ARG A 1 83 ? -5.192 -25.170 -1.879 1.00 44.25 83 ARG A N 1
ATOM 680 C CA . ARG A 1 83 ? -4.186 -25.968 -2.561 1.00 44.25 83 ARG A CA 1
ATOM 681 C C . ARG A 1 83 ? -4.864 -26.432 -3.828 1.00 44.25 83 ARG A C 1
ATOM 683 O O . ARG A 1 83 ? -5.851 -27.143 -3.715 1.00 44.25 83 ARG A O 1
ATOM 690 N N . GLU A 1 84 ? -4.310 -25.975 -4.944 1.00 45.12 84 GLU A N 1
ATOM 691 C CA . GLU A 1 84 ? -4.547 -26.360 -6.341 1.00 45.12 84 GLU A CA 1
ATOM 692 C C . GLU A 1 84 ? -4.790 -25.106 -7.179 1.00 45.12 84 GLU A C 1
ATOM 694 O O . GLU A 1 84 ? -5.910 -24.814 -7.565 1.00 45.12 84 GLU A O 1
ATOM 699 N N . LEU A 1 85 ? -3.725 -24.343 -7.428 1.00 44.31 85 LEU A N 1
ATOM 700 C CA . LEU A 1 85 ? -3.570 -23.51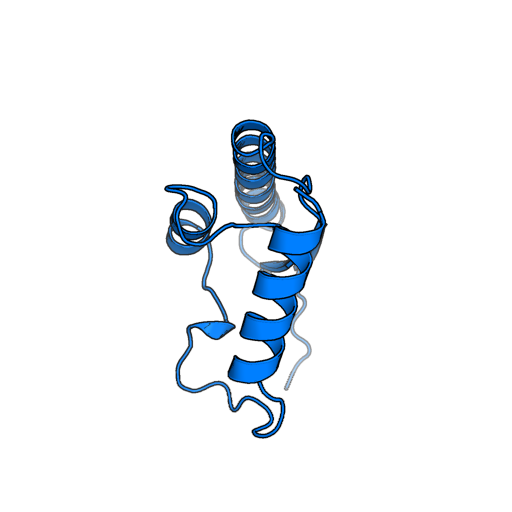7 -8.628 1.00 44.31 85 LEU A CA 1
ATOM 701 C C . LEU A 1 85 ? -2.088 -23.128 -8.728 1.00 44.31 85 LEU A C 1
ATOM 703 O O . LEU A 1 85 ? -1.656 -22.097 -8.224 1.00 44.31 85 LEU A O 1
ATOM 707 N N . GLN A 1 86 ? -1.299 -24.058 -9.273 1.00 49.22 86 GLN A N 1
ATOM 708 C CA . GLN A 1 86 ? -0.325 -23.785 -10.340 1.00 49.22 86 GLN A CA 1
ATOM 709 C C . GLN A 1 86 ? 0.485 -22.472 -10.241 1.00 49.22 86 GLN A C 1
ATOM 711 O O . GLN A 1 86 ? 0.577 -21.721 -11.208 1.00 49.22 86 GLN A O 1
ATOM 716 N N . GLN A 1 87 ? 1.099 -22.170 -9.092 1.00 51.53 87 GLN A N 1
ATOM 717 C CA . GLN A 1 87 ? 1.931 -20.963 -8.969 1.00 51.53 87 GLN A CA 1
ATOM 718 C C . GLN A 1 87 ? 3.248 -21.052 -9.756 1.00 51.53 87 GLN A C 1
ATOM 720 O O . GLN A 1 87 ? 3.748 -20.014 -10.176 1.00 51.53 87 GLN A O 1
ATOM 725 N N . GLU A 1 88 ? 3.792 -22.250 -10.000 1.00 48.59 88 GLU A N 1
ATOM 726 C CA . GLU A 1 88 ? 4.980 -22.400 -10.858 1.00 48.59 88 GLU A CA 1
ATOM 727 C C . GLU A 1 88 ? 4.643 -22.167 -12.337 1.00 48.59 88 GLU A C 1
ATOM 729 O O . GLU A 1 88 ? 5.296 -21.344 -12.971 1.00 48.59 88 GLU A O 1
ATOM 734 N N . GLU A 1 89 ? 3.563 -22.762 -12.858 1.00 49.09 89 GLU A N 1
ATOM 735 C CA . GLU A 1 89 ? 3.148 -22.557 -14.257 1.00 49.09 89 GLU A CA 1
ATOM 736 C C . GLU A 1 89 ? 2.698 -21.109 -14.525 1.00 49.09 89 GLU A C 1
ATOM 738 O O . GLU A 1 89 ? 3.075 -20.531 -15.541 1.00 49.09 89 GLU A O 1
ATOM 743 N N . ALA A 1 90 ? 1.975 -20.469 -13.594 1.00 51.75 90 ALA A N 1
ATOM 744 C CA . ALA A 1 90 ? 1.552 -19.074 -13.756 1.00 51.75 90 ALA A CA 1
ATOM 745 C C . ALA A 1 90 ? 2.726 -18.080 -13.681 1.00 51.75 90 ALA A C 1
ATOM 747 O O . ALA A 1 90 ? 2.711 -17.047 -14.354 1.00 51.75 90 ALA A O 1
ATOM 748 N N . ALA A 1 91 ? 3.751 -18.370 -12.870 1.00 52.22 91 ALA A N 1
ATOM 749 C CA . ALA A 1 91 ? 4.955 -17.546 -12.801 1.00 52.22 91 ALA A CA 1
ATOM 750 C C . ALA A 1 91 ? 5.816 -17.685 -14.066 1.00 52.22 91 ALA A C 1
ATOM 752 O O . ALA A 1 91 ? 6.433 -16.705 -14.490 1.00 52.22 91 ALA A O 1
ATOM 753 N N . GLU A 1 92 ? 5.849 -18.873 -14.670 1.00 56.50 92 GLU A N 1
ATOM 754 C CA . GLU A 1 92 ? 6.595 -19.153 -15.897 1.00 56.50 92 GLU A CA 1
ATOM 755 C C . GLU A 1 92 ? 5.892 -18.565 -17.133 1.00 56.50 92 GLU A C 1
ATOM 757 O O . GLU A 1 92 ? 6.518 -17.793 -17.858 1.00 56.50 92 GLU A O 1
ATOM 762 N N . GLU A 1 93 ? 4.571 -18.741 -17.284 1.00 54.69 93 GLU A N 1
ATOM 763 C CA . GLU A 1 93 ? 3.779 -18.060 -18.330 1.00 54.69 93 GLU A CA 1
ATOM 764 C C . GLU A 1 93 ? 3.888 -16.530 -18.238 1.00 54.69 93 GLU A C 1
ATOM 766 O O . GLU A 1 93 ? 3.930 -15.827 -19.253 1.00 54.69 93 GLU A O 1
ATOM 771 N N . TYR A 1 94 ? 3.933 -15.984 -17.019 1.00 54.72 94 TYR A N 1
ATOM 772 C CA . TYR A 1 94 ? 4.103 -14.549 -16.813 1.00 54.72 94 TYR A CA 1
ATOM 773 C C . TYR A 1 94 ? 5.499 -14.067 -17.236 1.00 54.72 94 TYR A C 1
ATOM 775 O O . TYR A 1 94 ? 5.612 -13.001 -17.848 1.00 54.72 94 TYR A O 1
ATOM 783 N N . ARG A 1 95 ? 6.555 -14.851 -16.967 1.00 57.94 95 ARG A N 1
ATOM 784 C CA . ARG A 1 95 ? 7.920 -14.561 -17.443 1.00 57.94 95 ARG A CA 1
ATOM 785 C C . ARG A 1 95 ? 7.990 -14.584 -18.967 1.00 57.94 95 ARG A C 1
ATOM 787 O O . ARG A 1 95 ? 8.444 -13.603 -19.552 1.00 57.94 95 ARG A O 1
ATOM 794 N N . GLU A 1 96 ? 7.467 -15.633 -19.598 1.00 61.34 96 GLU A N 1
ATOM 795 C CA . GLU A 1 96 ? 7.464 -15.770 -21.059 1.00 61.34 96 GLU A CA 1
ATOM 796 C C . GLU A 1 96 ? 6.675 -14.640 -21.742 1.00 61.34 96 GLU A C 1
ATOM 798 O O . GLU A 1 96 ? 7.127 -14.065 -22.736 1.00 61.34 96 GLU A O 1
ATOM 803 N N . ARG A 1 97 ? 5.526 -14.233 -21.178 1.00 58.75 97 ARG A N 1
ATOM 804 C CA . ARG A 1 97 ? 4.764 -13.084 -21.697 1.00 58.75 97 ARG A CA 1
ATOM 805 C C . ARG A 1 97 ? 5.541 -11.779 -21.621 1.00 58.75 97 ARG A C 1
ATOM 807 O O . ARG A 1 97 ? 5.440 -10.985 -22.548 1.00 58.75 97 ARG A O 1
ATOM 814 N N . ILE A 1 98 ? 6.268 -11.517 -20.535 1.00 55.09 98 ILE A N 1
ATOM 815 C CA . ILE A 1 98 ? 7.044 -10.276 -20.391 1.00 55.09 98 ILE A CA 1
ATOM 816 C C . ILE A 1 98 ? 8.178 -10.211 -21.418 1.00 55.09 98 ILE A C 1
ATOM 818 O O . ILE A 1 98 ? 8.438 -9.135 -21.959 1.00 55.09 98 ILE A O 1
ATOM 822 N N . GLU A 1 99 ? 8.830 -11.337 -21.703 1.00 55.16 99 GLU A N 1
ATOM 823 C CA . GLU A 1 99 ? 9.907 -11.413 -22.695 1.00 55.16 99 GLU A CA 1
ATOM 824 C C . GLU A 1 99 ? 9.396 -11.210 -24.129 1.00 5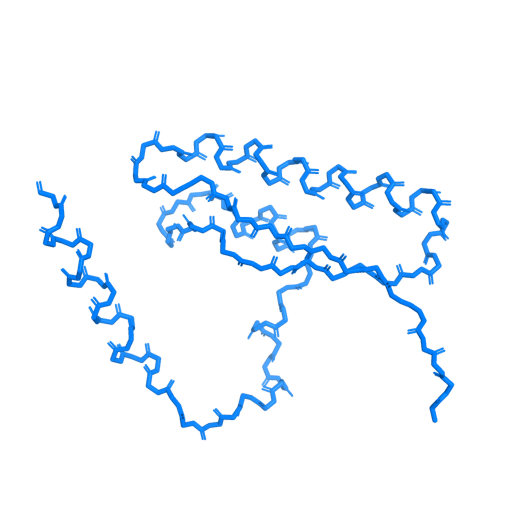5.16 99 GLU A C 1
ATOM 826 O O . GLU A 1 99 ? 10.067 -10.562 -24.926 1.00 55.16 99 GLU A O 1
ATOM 831 N N . ALA A 1 100 ? 8.174 -11.652 -24.444 1.00 57.22 100 ALA A N 1
ATOM 832 C CA . ALA A 1 100 ? 7.564 -11.473 -25.766 1.00 57.22 100 ALA A CA 1
ATOM 833 C C . ALA A 1 100 ? 7.154 -10.021 -26.111 1.00 57.22 100 ALA A C 1
ATOM 835 O O . ALA A 1 100 ? 6.825 -9.737 -27.263 1.00 57.22 100 ALA A O 1
ATOM 836 N N . TYR A 1 101 ? 7.135 -9.105 -25.134 1.00 47.12 101 TYR A N 1
ATOM 837 C CA . TYR A 1 101 ? 6.785 -7.687 -25.330 1.00 47.12 101 TYR A CA 1
ATOM 838 C C . TYR A 1 101 ? 8.000 -6.735 -25.322 1.00 47.12 101 TYR A C 1
ATOM 840 O O . TYR A 1 101 ? 7.801 -5.514 -25.303 1.00 47.12 101 TYR A O 1
ATOM 848 N N . GLN A 1 102 ? 9.229 -7.266 -25.317 1.00 43.38 102 GLN A N 1
ATOM 849 C CA . GLN A 1 102 ? 10.475 -6.510 -25.528 1.00 43.38 102 GLN A CA 1
ATOM 850 C C . GLN A 1 102 ? 10.888 -6.529 -27.001 1.00 43.38 102 GLN A C 1
ATOM 852 O O . GLN A 1 102 ? 11.410 -5.484 -27.452 1.00 43.38 102 GLN A O 1
#

Foldseek 3Di:
DPDADAAEEEDAADADPPCQVVLQVVLVVVLVVVVVVCVVCVVRHYYYYDYHSNDDPVDPGNVVSCVVRHDDPVPPPPDPDPPDDDPPPVVVVVVVVVVVVD

Radius of gyration: 16.35 Å; chains: 1; bounding box: 35×36×42 Å

InterPro domains:
  IPR036691 Endonuclease/exonuclease/phosphatase superfamily [G3DSA:3.60.10.10] (1-99)
  IPR036691 Endonuclease/exonuclease/phosphatase superfamily [SSF56219] (3-74)